Protein AF-A0A523ESU7-F1 (afdb_monomer_lite)

pLDDT: mean 83.19, std 9.28, range [44.91, 95.38]

Sequence (151 aa):
MSKSRFRVPHTLVLIFGMILAAQVLTYVLPQGEFEHVAIDEHRYKIVPGTYETLDEAQKLAPWATLTAIPKGFEGAQGIIFFVFIIGGAFGVFRATGAADALIGSLLRRFGNRPSLLIVGGLLVFSFGSSTIGMAEEYLPFVPMLLALCVA

Structure (mmCIF, N/CA/C/O backbone):
data_AF-A0A523ESU7-F1
#
_entry.id   AF-A0A523ESU7-F1
#
loop_
_atom_site.group_PDB
_atom_site.id
_atom_site.type_symbol
_atom_site.label_atom_id
_atom_site.label_alt_id
_atom_site.label_comp_id
_atom_site.label_asym_id
_atom_site.label_entity_id
_atom_site.label_seq_id
_atom_site.pdbx_PDB_ins_code
_atom_site.Cartn_x
_atom_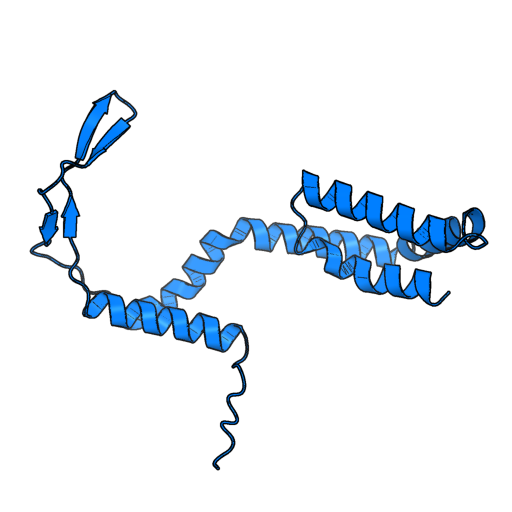site.Cartn_y
_atom_site.Cartn_z
_atom_site.occupancy
_atom_site.B_iso_or_equiv
_atom_site.auth_seq_id
_atom_site.auth_comp_id
_atom_site.auth_asym_id
_atom_site.auth_atom_id
_atom_site.pdbx_PDB_model_num
ATOM 1 N N . MET A 1 1 ? -26.457 15.412 -31.034 1.00 46.19 1 MET A N 1
ATOM 2 C CA . MET A 1 1 ? -25.305 15.501 -30.107 1.00 46.19 1 MET A CA 1
ATOM 3 C C . MET A 1 1 ? -25.177 14.166 -29.388 1.00 46.19 1 MET A C 1
ATOM 5 O O . MET A 1 1 ? -26.010 13.851 -28.548 1.00 46.19 1 MET A O 1
ATOM 9 N N . SER A 1 2 ? -24.236 13.324 -29.820 1.00 44.91 2 SER A N 1
ATOM 10 C CA . SER A 1 2 ? -24.065 11.968 -29.285 1.00 44.91 2 SER A CA 1
ATOM 11 C C . SER A 1 2 ? -23.468 12.036 -27.877 1.00 44.91 2 SER A C 1
ATOM 13 O O . SER A 1 2 ? -22.412 12.634 -27.679 1.00 44.91 2 SER A O 1
ATOM 15 N N . LYS A 1 3 ? -24.170 11.467 -26.890 1.00 54.03 3 LYS A N 1
ATOM 16 C CA . LYS A 1 3 ? -23.692 11.341 -25.509 1.00 54.03 3 LYS A CA 1
ATOM 17 C C . LYS A 1 3 ? -22.488 10.403 -25.502 1.00 54.03 3 LYS A C 1
ATOM 19 O O . LYS A 1 3 ? -22.659 9.192 -25.622 1.00 54.03 3 LYS A O 1
ATOM 24 N N . SER A 1 4 ? -21.287 10.941 -25.303 1.00 57.81 4 SER A N 1
ATOM 25 C CA . SER A 1 4 ? -20.151 10.123 -24.883 1.00 57.81 4 SER A CA 1
ATOM 26 C C . SER A 1 4 ? -20.486 9.513 -23.520 1.00 57.81 4 SER A C 1
ATOM 28 O O . SER A 1 4 ? -20.475 10.183 -22.490 1.00 57.81 4 SER A O 1
ATOM 30 N N . ARG A 1 5 ? -20.865 8.233 -23.524 1.00 62.41 5 ARG A N 1
ATOM 31 C CA . ARG A 1 5 ? -21.074 7.415 -22.327 1.00 62.41 5 ARG A CA 1
ATOM 32 C C . ARG A 1 5 ? -19.731 6.811 -21.921 1.00 62.41 5 ARG A C 1
ATOM 34 O O . ARG A 1 5 ? -19.592 5.592 -21.892 1.00 62.41 5 ARG A O 1
ATOM 41 N N . PHE A 1 6 ? -18.726 7.647 -21.672 1.00 68.62 6 PHE A N 1
ATOM 42 C CA . PHE A 1 6 ? -17.430 7.161 -21.211 1.00 68.62 6 PHE A CA 1
ATOM 43 C C . PHE A 1 6 ? -17.572 6.707 -19.756 1.00 68.62 6 PHE A C 1
ATOM 45 O O . PHE A 1 6 ? -17.608 7.512 -18.828 1.00 68.62 6 PHE A O 1
ATOM 52 N N . ARG A 1 7 ? -17.769 5.401 -19.564 1.00 76.94 7 ARG A N 1
ATOM 53 C CA . ARG A 1 7 ? -17.827 4.777 -18.244 1.00 76.94 7 ARG A CA 1
ATOM 54 C C . ARG A 1 7 ? -16.409 4.352 -17.897 1.00 76.94 7 ARG A C 1
ATOM 56 O O . ARG A 1 7 ? -15.845 3.517 -18.598 1.00 76.94 7 ARG A O 1
ATOM 63 N N . VAL A 1 8 ? -15.846 4.950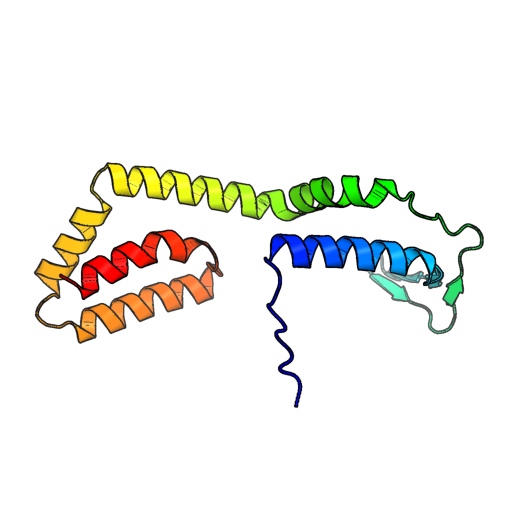 -16.849 1.00 80.19 8 VAL A N 1
ATOM 64 C CA . VAL A 1 8 ? -14.505 4.599 -16.376 1.00 80.19 8 VAL A CA 1
ATOM 65 C C . VAL A 1 8 ? -14.488 3.095 -16.063 1.00 80.19 8 VAL A C 1
ATOM 67 O O . VAL A 1 8 ? -15.368 2.630 -15.329 1.00 80.19 8 VAL A O 1
ATOM 70 N N . PRO A 1 9 ? -13.563 2.318 -16.658 1.00 86.31 9 PRO A N 1
ATOM 71 C CA . PRO A 1 9 ? -13.441 0.896 -16.371 1.00 86.31 9 PRO A CA 1
ATOM 72 C C . PRO A 1 9 ? -13.098 0.656 -14.901 1.00 86.31 9 PRO A C 1
ATOM 74 O O . PRO A 1 9 ? -12.555 1.526 -14.223 1.00 86.31 9 PRO A O 1
ATOM 77 N N . HIS A 1 10 ? -13.374 -0.552 -14.414 1.00 92.50 10 HIS A N 1
ATOM 78 C CA . HIS A 1 10 ? -12.952 -0.970 -13.080 1.00 92.50 10 HIS A CA 1
ATOM 79 C C . HIS A 1 10 ? -11.432 -0.799 -12.905 1.00 92.50 10 HIS A C 1
ATOM 81 O O . HIS A 1 10 ? -10.677 -1.029 -13.852 1.00 92.50 10 HIS A O 1
ATOM 87 N N . THR A 1 11 ? -10.970 -0.467 -11.697 1.00 91.38 11 THR A N 1
ATOM 88 C CA . THR A 1 11 ? -9.554 -0.177 -11.402 1.00 91.38 11 THR A CA 1
ATOM 89 C C . THR A 1 11 ? -8.616 -1.284 -11.887 1.00 91.38 11 THR A C 1
ATOM 91 O O . THR A 1 11 ? -7.602 -1.002 -12.512 1.00 91.38 11 THR A O 1
ATOM 94 N N . LEU A 1 12 ? -8.996 -2.554 -11.698 1.00 91.00 12 LEU A N 1
ATOM 95 C CA . LEU A 1 12 ? -8.235 -3.705 -12.212 1.00 91.00 12 LEU A CA 1
ATOM 96 C C . LEU A 1 12 ? -8.097 -3.705 -13.742 1.00 91.00 12 LEU A C 1
ATOM 98 O O . LEU A 1 12 ? -7.027 -4.010 -14.257 1.00 91.00 12 LEU A O 1
ATOM 102 N N . VAL A 1 13 ? -9.159 -3.345 -14.469 1.00 92.75 13 VAL A N 1
ATOM 103 C CA . VAL A 1 13 ? -9.135 -3.260 -15.939 1.00 92.75 13 VAL A CA 1
ATOM 104 C C . VAL A 1 13 ? -8.226 -2.118 -16.382 1.00 92.75 13 VAL A C 1
ATOM 106 O O . VAL A 1 13 ? -7.474 -2.270 -17.340 1.00 92.75 13 VAL A O 1
ATOM 109 N N . LEU A 1 14 ? -8.262 -0.994 -15.665 1.00 92.62 14 LEU A N 1
ATOM 110 C CA . LEU A 1 14 ? -7.408 0.156 -15.937 1.00 92.62 14 LEU A CA 1
ATOM 111 C C . LEU A 1 14 ? -5.926 -0.172 -15.708 1.00 92.62 14 LEU A C 1
ATOM 113 O O . LEU A 1 14 ? -5.108 0.092 -16.586 1.00 92.62 14 LEU A O 1
ATOM 117 N N . ILE A 1 15 ? -5.586 -0.803 -14.579 1.00 92.00 15 ILE A N 1
ATOM 118 C CA . ILE A 1 15 ? -4.210 -1.222 -14.273 1.00 92.00 15 ILE A CA 1
ATOM 119 C C . ILE A 1 15 ? -3.726 -2.243 -15.304 1.00 92.00 15 ILE A C 1
ATOM 121 O O . ILE A 1 15 ? -2.644 -2.084 -15.859 1.00 92.00 15 ILE A O 1
ATOM 125 N N . PHE A 1 16 ? -4.533 -3.258 -15.623 1.00 91.81 16 PHE A N 1
ATOM 126 C CA . PHE A 1 16 ? -4.173 -4.245 -16.641 1.00 91.81 16 PHE A CA 1
ATOM 127 C C . PHE A 1 16 ? -3.956 -3.605 -18.021 1.00 91.81 16 PHE A C 1
ATOM 129 O O . PHE A 1 16 ? -2.969 -3.897 -18.694 1.00 91.81 16 PHE A O 1
ATOM 136 N N . GLY A 1 17 ? -4.829 -2.672 -18.414 1.00 92.88 17 GLY A N 1
ATOM 137 C CA . GLY A 1 17 ? -4.669 -1.891 -19.639 1.00 92.88 17 GLY A CA 1
ATOM 138 C C . GLY A 1 17 ? -3.379 -1.067 -19.651 1.00 92.88 17 GLY A C 1
ATOM 139 O O . GLY A 1 17 ? -2.707 -1.009 -20.677 1.00 92.88 17 GLY A O 1
ATOM 140 N N . MET A 1 18 ? -2.988 -0.494 -18.511 1.00 92.69 18 MET A N 1
ATOM 141 C CA . MET A 1 18 ? -1.724 0.232 -18.366 1.00 92.69 18 MET A CA 1
ATOM 142 C C . MET A 1 18 ? -0.505 -0.688 -18.523 1.00 92.69 18 MET A C 1
ATOM 144 O O . MET A 1 18 ? 0.455 -0.299 -19.182 1.00 92.69 18 MET A O 1
ATOM 148 N N . ILE A 1 19 ? -0.551 -1.918 -17.998 1.00 93.00 19 ILE A N 1
ATOM 149 C CA . ILE A 1 19 ? 0.526 -2.906 -18.188 1.00 93.00 19 ILE A CA 1
ATOM 150 C C . ILE A 1 19 ? 0.664 -3.268 -19.676 1.00 93.00 19 ILE A C 1
ATOM 152 O O . ILE A 1 19 ? 1.775 -3.295 -20.204 1.00 93.00 19 ILE A O 1
ATOM 156 N N . LEU A 1 20 ? -0.452 -3.506 -20.376 1.00 92.88 20 LEU A N 1
ATOM 157 C CA . LEU A 1 20 ? -0.430 -3.784 -21.817 1.00 92.88 20 LEU A CA 1
ATOM 158 C C . LEU A 1 20 ? 0.100 -2.594 -22.624 1.00 92.88 20 LEU A C 1
ATOM 160 O O . LEU A 1 20 ? 0.909 -2.777 -23.533 1.00 92.88 20 LEU A O 1
ATOM 164 N N . ALA A 1 21 ? -0.324 -1.377 -22.281 1.00 93.00 21 ALA A N 1
ATOM 165 C CA . ALA A 1 21 ? 0.168 -0.164 -22.922 1.00 93.00 21 ALA A CA 1
ATOM 166 C C . ALA A 1 21 ? 1.682 0.003 -22.720 1.00 93.00 21 ALA A C 1
ATOM 168 O O . ALA A 1 21 ? 2.391 0.294 -23.682 1.00 93.00 21 ALA A O 1
ATOM 169 N N . ALA A 1 22 ? 2.186 -0.247 -21.507 1.00 91.06 22 ALA A N 1
ATOM 170 C CA . ALA A 1 22 ? 3.615 -0.215 -21.211 1.00 91.06 22 ALA A CA 1
ATOM 171 C C . ALA A 1 22 ? 4.395 -1.250 -22.041 1.00 91.06 22 ALA A C 1
ATOM 173 O O . ALA A 1 22 ? 5.407 -0.897 -22.638 1.00 91.06 22 ALA A O 1
ATOM 174 N N . GLN A 1 23 ? 3.890 -2.485 -22.161 1.00 90.25 23 GLN A N 1
ATOM 175 C CA . GLN A 1 23 ? 4.503 -3.534 -22.988 1.00 90.25 23 GLN A CA 1
ATOM 176 C C . GLN A 1 23 ? 4.619 -3.114 -24.460 1.00 90.25 23 GLN A C 1
ATOM 178 O O . GLN A 1 23 ? 5.672 -3.283 -25.073 1.00 90.25 23 GLN A O 1
ATOM 183 N N . VAL A 1 24 ? 3.542 -2.569 -25.037 1.00 90.94 24 VAL A N 1
ATOM 184 C CA . VAL A 1 24 ? 3.550 -2.086 -26.427 1.00 90.94 24 VAL A CA 1
ATOM 185 C C . VAL A 1 24 ? 4.550 -0.946 -26.586 1.00 90.94 24 VAL A C 1
ATOM 187 O O . VAL A 1 24 ? 5.303 -0.916 -27.559 1.00 90.94 24 VAL A O 1
ATOM 190 N N . LEU A 1 25 ? 4.600 -0.036 -25.614 1.00 89.75 25 LEU A N 1
ATOM 191 C CA . LEU A 1 25 ? 5.522 1.090 -25.631 1.00 89.75 25 LEU A CA 1
ATOM 192 C C . LEU A 1 25 ? 6.990 0.634 -25.585 1.00 89.75 25 LEU A C 1
ATOM 194 O O . LEU A 1 25 ? 7.819 1.230 -26.267 1.00 89.75 25 LEU A O 1
ATOM 198 N N . THR A 1 26 ? 7.304 -0.464 -24.888 1.00 87.62 26 THR A N 1
ATOM 199 C CA . THR A 1 26 ? 8.649 -1.072 -24.882 1.00 87.62 26 THR A CA 1
ATOM 200 C C . THR A 1 26 ? 9.090 -1.600 -26.253 1.00 87.62 26 THR A C 1
ATOM 202 O O . THR A 1 26 ? 10.285 -1.757 -26.486 1.00 87.62 26 THR A O 1
ATOM 205 N N . TYR A 1 27 ? 8.166 -1.860 -27.183 1.00 85.69 27 TYR A N 1
ATOM 206 C CA . TYR A 1 27 ? 8.518 -2.227 -28.561 1.00 85.69 27 TYR A CA 1
ATOM 207 C C . TYR A 1 27 ? 8.752 -1.028 -29.477 1.00 85.69 27 TYR A C 1
ATOM 209 O O . TYR A 1 27 ? 9.421 -1.172 -30.499 1.00 85.69 27 TYR A O 1
ATOM 217 N N . VAL A 1 28 ? 8.172 0.124 -29.141 1.00 86.12 28 VAL A N 1
ATOM 218 C CA . VAL A 1 28 ? 8.258 1.349 -29.947 1.00 86.12 28 VAL A CA 1
ATOM 219 C C . VAL A 1 28 ? 9.432 2.219 -29.501 1.00 86.12 28 VAL A C 1
ATOM 221 O O . VAL A 1 28 ? 10.069 2.855 -30.338 1.00 86.12 28 VAL A O 1
ATOM 224 N N . LEU A 1 29 ? 9.729 2.252 -28.199 1.00 84.50 29 LEU A N 1
ATOM 225 C CA . LEU A 1 29 ? 10.818 3.050 -27.644 1.00 84.50 29 LEU A CA 1
ATOM 226 C C . LEU A 1 29 ? 12.153 2.286 -27.688 1.00 84.50 29 LEU A C 1
ATOM 228 O O . LEU A 1 29 ? 12.233 1.187 -27.135 1.00 84.50 29 LEU A O 1
ATOM 232 N N . PRO A 1 30 ? 13.209 2.857 -28.301 1.00 79.56 30 PRO A N 1
ATOM 233 C CA . PRO A 1 30 ? 14.536 2.257 -28.293 1.00 79.56 30 PRO A CA 1
ATOM 234 C C . PRO A 1 30 ? 15.131 2.281 -26.882 1.00 79.56 30 PRO A C 1
ATOM 236 O O . PRO A 1 30 ? 15.000 3.259 -26.143 1.00 79.56 30 PRO A O 1
ATOM 239 N N . GLN A 1 31 ? 15.798 1.189 -26.514 1.00 78.00 31 GLN A N 1
ATOM 240 C CA . GLN A 1 31 ? 16.575 1.112 -25.281 1.00 78.00 31 GLN A CA 1
ATOM 241 C C . GLN A 1 31 ? 17.892 1.859 -25.496 1.00 78.00 31 GLN A C 1
ATOM 243 O O . GLN A 1 31 ? 18.559 1.665 -26.512 1.00 78.00 31 GLN A O 1
ATOM 248 N N . GLY A 1 32 ? 18.267 2.709 -24.549 1.00 81.25 32 GLY A N 1
ATOM 249 C CA . GLY A 1 32 ? 19.552 3.390 -24.582 1.00 81.25 32 GLY A CA 1
ATOM 250 C C . GLY A 1 32 ? 20.066 3.647 -23.181 1.00 81.25 32 GLY A C 1
ATOM 251 O O . GLY A 1 32 ? 19.295 3.656 -22.217 1.00 81.25 32 GLY A O 1
ATOM 252 N N . GLU A 1 33 ? 21.370 3.835 -23.094 1.00 82.12 33 GLU A N 1
ATOM 253 C CA . GLU A 1 33 ? 22.096 4.059 -21.855 1.00 82.12 33 GLU A CA 1
ATOM 254 C C . GLU A 1 33 ? 22.895 5.360 -21.966 1.00 82.12 33 GLU A C 1
ATOM 256 O O . GLU A 1 33 ? 23.241 5.812 -23.058 1.00 82.12 33 GLU A O 1
ATOM 261 N N . PHE A 1 34 ? 23.135 5.995 -20.822 1.00 83.75 34 PHE A N 1
ATOM 262 C CA . PHE A 1 34 ? 24.077 7.100 -20.727 1.00 83.75 34 PHE A CA 1
ATOM 263 C C . PHE A 1 34 ? 25.348 6.616 -20.047 1.00 83.75 34 PHE A C 1
ATOM 265 O O . PHE A 1 34 ? 25.291 5.834 -19.097 1.00 83.75 34 PHE A O 1
ATOM 272 N N . GLU A 1 35 ? 26.487 7.152 -20.463 1.00 82.94 35 GLU A N 1
ATOM 273 C CA . GLU A 1 35 ? 27.740 6.894 -19.767 1.00 82.94 35 GLU A CA 1
ATOM 274 C C . GLU A 1 35 ? 27.718 7.502 -18.352 1.00 82.94 35 GLU A C 1
ATOM 276 O O . GLU A 1 35 ? 27.373 8.676 -18.150 1.00 82.94 35 GLU A O 1
ATOM 281 N N . HIS A 1 36 ? 28.106 6.692 -17.366 1.00 84.50 36 HIS A N 1
ATOM 282 C CA . HIS A 1 36 ? 28.192 7.081 -15.963 1.00 84.50 36 HIS A CA 1
ATOM 283 C C . HIS A 1 36 ? 29.656 7.170 -15.536 1.00 84.50 36 HIS A C 1
ATOM 285 O O . HIS A 1 36 ? 30.387 6.184 -15.582 1.00 84.50 36 HIS A O 1
ATOM 291 N N . VAL A 1 37 ? 30.070 8.335 -15.041 1.00 83.69 37 VAL A N 1
ATOM 292 C CA . VAL A 1 37 ? 31.411 8.534 -14.476 1.00 83.69 37 VAL A CA 1
ATOM 293 C C . VAL A 1 37 ? 31.297 8.648 -12.961 1.00 83.69 37 VAL A C 1
ATOM 295 O O . VAL A 1 37 ? 30.493 9.432 -12.450 1.00 83.69 37 VAL A O 1
ATOM 298 N N . ALA A 1 38 ? 32.088 7.866 -12.229 1.00 83.00 38 ALA A N 1
ATOM 299 C CA . ALA A 1 38 ? 32.157 7.968 -10.776 1.00 83.00 38 ALA A CA 1
ATOM 300 C C . ALA A 1 38 ? 32.717 9.343 -10.375 1.00 83.00 38 ALA A C 1
ATOM 302 O O . ALA A 1 38 ? 33.799 9.732 -10.812 1.00 83.00 38 ALA A O 1
ATOM 303 N N . ILE A 1 39 ? 31.970 10.084 -9.554 1.00 79.69 39 ILE A N 1
ATOM 304 C CA . ILE A 1 39 ? 32.469 11.296 -8.891 1.00 79.69 39 ILE A CA 1
ATOM 305 C C . ILE A 1 39 ? 33.245 10.893 -7.631 1.00 79.69 39 ILE A C 1
ATOM 307 O O . ILE A 1 39 ? 34.309 11.443 -7.389 1.00 79.69 39 ILE A O 1
ATOM 311 N N . ASP A 1 40 ? 32.719 9.925 -6.865 1.00 84.94 40 ASP A N 1
ATOM 312 C CA . ASP A 1 40 ? 33.291 9.355 -5.632 1.00 84.94 40 ASP A CA 1
ATOM 313 C C . ASP A 1 40 ? 32.784 7.901 -5.447 1.00 84.94 40 ASP A C 1
ATOM 315 O O . ASP A 1 40 ? 31.908 7.466 -6.197 1.00 84.94 40 ASP A O 1
ATOM 319 N N . GLU A 1 41 ? 33.225 7.176 -4.403 1.00 80.38 41 GLU A N 1
ATOM 320 C CA . GLU A 1 41 ? 32.831 5.772 -4.104 1.00 80.38 41 GLU A CA 1
ATOM 321 C C . GLU A 1 41 ? 31.308 5.506 -4.046 1.00 80.38 41 GLU A C 1
ATOM 323 O O . GLU A 1 41 ? 30.872 4.359 -4.147 1.00 80.38 41 GLU A O 1
ATOM 328 N N . HIS A 1 42 ? 30.476 6.540 -3.887 1.00 75.44 42 HIS A N 1
ATOM 329 C CA . HIS A 1 42 ? 29.020 6.404 -3.728 1.00 75.44 42 HIS A CA 1
ATOM 330 C C . HIS A 1 42 ? 28.191 7.239 -4.709 1.00 75.44 42 HIS A C 1
ATOM 332 O O . HIS A 1 42 ? 26.964 7.280 -4.586 1.00 75.44 42 HIS A O 1
ATOM 338 N N . ARG A 1 43 ? 28.817 7.952 -5.654 1.00 76.44 43 ARG A N 1
ATOM 339 C CA . ARG A 1 43 ? 28.098 8.883 -6.538 1.00 76.44 43 ARG A CA 1
ATOM 340 C C . ARG A 1 43 ? 28.583 8.775 -7.971 1.00 76.44 43 ARG A C 1
ATOM 342 O O . ARG A 1 43 ? 29.769 8.927 -8.240 1.00 76.44 43 ARG A O 1
ATOM 349 N N . TYR A 1 44 ? 27.636 8.619 -8.886 1.00 83.25 44 TYR A N 1
ATOM 350 C CA . TYR A 1 44 ? 27.872 8.603 -10.325 1.00 83.25 44 TYR A CA 1
ATOM 351 C C . TYR A 1 44 ? 27.236 9.835 -10.970 1.00 83.25 44 TYR A C 1
ATOM 353 O O . TYR A 1 44 ? 26.143 10.256 -10.584 1.00 83.25 44 TYR A O 1
ATOM 361 N N . LYS A 1 45 ? 27.927 10.424 -11.947 1.00 83.81 45 LYS A N 1
ATOM 362 C CA . LYS A 1 45 ? 27.431 11.519 -12.784 1.00 83.81 45 LYS A CA 1
ATOM 363 C C . LYS A 1 45 ? 27.141 11.000 -14.180 1.00 83.81 45 LYS A C 1
ATOM 365 O O . LYS A 1 45 ? 28.002 10.381 -14.795 1.00 83.81 45 LYS A O 1
ATOM 370 N N . ILE A 1 46 ? 25.959 11.330 -14.684 1.00 85.06 46 ILE A N 1
ATOM 371 C CA . ILE A 1 46 ? 25.590 11.113 -16.082 1.00 85.06 46 ILE A CA 1
ATOM 372 C C . ILE A 1 46 ? 26.355 12.122 -16.944 1.00 85.06 46 ILE A C 1
ATOM 374 O O . ILE A 1 46 ? 26.291 13.331 -16.679 1.00 85.06 46 ILE A O 1
ATOM 378 N N . VAL A 1 47 ? 27.078 11.641 -17.956 1.00 83.75 47 VAL A N 1
ATOM 379 C CA . VAL A 1 47 ? 27.748 12.504 -18.936 1.00 83.75 47 VAL A CA 1
ATOM 380 C C . VAL A 1 47 ? 26.706 13.010 -19.945 1.00 83.75 47 VAL A C 1
ATOM 382 O O . VAL A 1 47 ? 26.041 12.214 -20.603 1.00 83.75 47 VAL A O 1
ATOM 385 N N . PRO A 1 48 ? 26.492 14.332 -20.077 1.00 81.69 48 PRO A N 1
ATOM 386 C CA . PRO A 1 48 ? 25.538 14.850 -21.052 1.00 81.69 48 PRO A CA 1
ATOM 387 C C . PRO A 1 48 ? 26.008 14.584 -22.488 1.00 81.69 48 PRO A C 1
ATOM 389 O O . PRO A 1 48 ? 27.157 14.857 -22.820 1.00 81.69 48 PRO A O 1
ATOM 392 N N . GLY A 1 49 ? 25.103 14.118 -23.352 1.00 82.12 49 GLY A N 1
ATOM 393 C CA . GLY A 1 49 ? 25.372 13.916 -24.782 1.00 82.12 49 GLY A CA 1
ATOM 394 C C . GLY A 1 49 ? 25.926 12.541 -25.168 1.00 82.12 49 GLY A C 1
ATOM 395 O O . GLY A 1 49 ? 26.064 12.290 -26.359 1.00 82.12 49 GLY A O 1
ATOM 396 N N . THR A 1 50 ? 26.175 11.643 -24.210 1.00 83.88 50 THR A N 1
ATOM 397 C CA . THR A 1 50 ? 26.648 10.262 -24.448 1.00 83.88 50 THR A CA 1
ATOM 398 C C . THR A 1 50 ? 25.505 9.246 -24.498 1.00 83.88 50 THR A C 1
ATOM 400 O O . THR A 1 50 ? 25.666 8.099 -24.095 1.00 83.88 50 THR A O 1
ATOM 403 N N . TYR A 1 51 ? 24.315 9.671 -24.935 1.00 82.50 51 TYR A N 1
ATOM 404 C CA . TYR A 1 51 ? 23.213 8.733 -25.132 1.00 82.50 51 TYR A CA 1
ATOM 405 C C . TYR A 1 51 ? 23.542 7.820 -26.308 1.00 82.50 51 TYR A C 1
ATOM 407 O O . TYR A 1 51 ? 23.595 8.285 -27.449 1.00 82.50 51 TYR A O 1
ATOM 415 N N . GLU A 1 52 ? 23.707 6.534 -26.031 1.00 79.12 52 GLU A N 1
ATOM 416 C CA . GLU A 1 52 ? 23.873 5.512 -27.055 1.00 79.12 52 GLU A CA 1
ATOM 417 C C . GLU A 1 52 ? 22.733 4.501 -26.962 1.00 79.12 52 GLU A C 1
ATOM 419 O O . GLU A 1 52 ? 22.335 4.048 -25.885 1.00 79.12 52 GLU A O 1
ATOM 424 N N . THR A 1 53 ? 22.153 4.178 -28.117 1.00 77.06 53 THR A N 1
ATOM 425 C CA . THR A 1 53 ? 21.164 3.108 -28.216 1.00 77.06 53 THR A CA 1
ATOM 426 C C . THR A 1 53 ? 21.884 1.776 -28.162 1.00 77.06 53 THR A C 1
ATOM 428 O O . THR A 1 53 ? 22.859 1.579 -28.883 1.00 77.06 53 THR A O 1
ATOM 431 N N . LEU A 1 54 ? 21.386 0.852 -27.349 1.00 76.44 54 LEU A N 1
ATOM 432 C CA . LEU A 1 54 ? 21.974 -0.478 -27.251 1.00 76.44 54 LEU A CA 1
ATOM 433 C C . LEU A 1 54 ? 21.731 -1.244 -28.561 1.00 76.44 54 LEU A C 1
ATOM 435 O O . LEU A 1 54 ? 20.581 -1.398 -28.980 1.00 76.44 54 LEU A O 1
ATOM 439 N N . ASP A 1 55 ? 22.804 -1.749 -29.179 1.00 64.88 55 ASP A N 1
ATOM 440 C CA . ASP A 1 55 ? 22.740 -2.546 -30.417 1.00 64.88 55 ASP A CA 1
ATOM 441 C C . ASP A 1 55 ? 21.917 -3.834 -30.234 1.00 64.88 55 ASP A C 1
ATOM 443 O O . ASP A 1 55 ? 21.271 -4.320 -31.165 1.00 64.88 55 ASP A O 1
ATOM 447 N N . GLU A 1 56 ? 21.877 -4.359 -29.007 1.00 65.31 56 GLU A N 1
ATOM 448 C CA . GLU A 1 56 ? 21.148 -5.570 -28.641 1.00 65.31 56 GLU A CA 1
ATOM 449 C C . GLU A 1 56 ? 19.963 -5.244 -27.717 1.00 65.31 56 GLU A C 1
ATOM 451 O O . GLU A 1 56 ? 19.912 -5.611 -26.544 1.00 65.31 56 GLU A O 1
ATOM 456 N N . ALA A 1 57 ? 18.978 -4.517 -28.249 1.00 64.75 57 ALA A N 1
ATOM 457 C CA . ALA A 1 57 ? 17.748 -4.224 -27.518 1.00 64.75 57 ALA A CA 1
ATOM 458 C C . ALA A 1 57 ? 16.974 -5.522 -27.219 1.00 64.75 57 ALA A C 1
ATOM 460 O O . ALA A 1 57 ? 16.369 -6.139 -28.108 1.00 64.75 57 ALA A O 1
ATOM 461 N N . GLN A 1 58 ? 16.951 -5.930 -25.949 1.00 68.88 58 GLN A N 1
ATOM 462 C CA . GLN A 1 58 ? 16.254 -7.138 -25.525 1.00 68.88 58 GLN A CA 1
ATOM 463 C C . GLN A 1 58 ? 14.740 -6.886 -25.576 1.00 68.88 58 GLN A C 1
ATOM 465 O O . GLN A 1 58 ? 14.159 -6.225 -24.711 1.00 68.88 58 GLN A O 1
ATOM 470 N N . LYS A 1 59 ? 14.077 -7.384 -26.625 1.00 73.56 59 LYS A N 1
ATOM 471 C CA . LYS A 1 59 ? 12.619 -7.268 -26.761 1.00 73.56 59 LYS A CA 1
ATOM 472 C C . LYS A 1 59 ? 11.949 -8.192 -25.753 1.00 73.56 59 LYS A C 1
ATOM 474 O O . LYS A 1 59 ? 12.167 -9.402 -25.771 1.00 73.56 59 LYS A O 1
ATOM 479 N N . LEU A 1 60 ? 11.097 -7.633 -24.896 1.00 81.81 60 LEU A N 1
ATOM 480 C CA . LEU A 1 60 ? 10.322 -8.442 -23.961 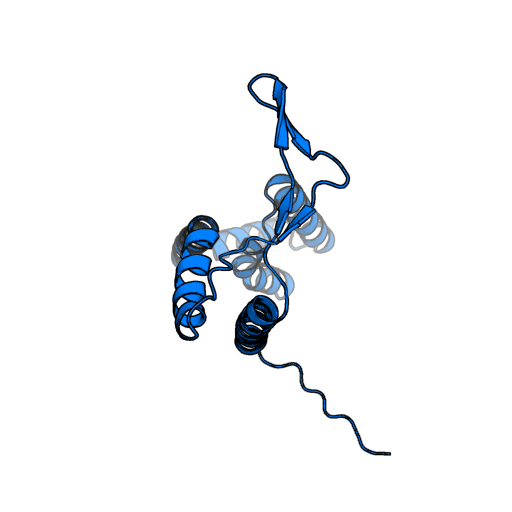1.00 81.81 60 LEU A CA 1
ATOM 481 C C . LEU A 1 60 ? 9.399 -9.377 -24.740 1.00 81.81 60 LEU A C 1
ATOM 483 O O . LEU A 1 60 ? 8.729 -8.969 -25.685 1.00 81.81 60 LEU A O 1
ATOM 487 N N . ALA A 1 61 ? 9.312 -10.633 -24.328 1.00 86.88 61 ALA A N 1
ATOM 488 C CA . ALA A 1 61 ? 8.350 -11.538 -24.930 1.00 86.88 61 ALA A CA 1
ATOM 489 C C . ALA A 1 61 ? 6.903 -11.115 -24.593 1.00 86.88 61 ALA A C 1
ATOM 491 O O . ALA A 1 61 ? 6.675 -10.562 -23.516 1.00 86.88 61 ALA A O 1
ATOM 492 N N . PRO A 1 62 ? 5.900 -11.407 -25.442 1.00 83.62 62 PRO A N 1
ATOM 493 C CA . PRO A 1 62 ? 4.504 -11.037 -25.177 1.00 83.62 62 PRO A CA 1
ATOM 494 C C . PRO A 1 62 ? 3.938 -11.623 -23.873 1.00 83.62 62 PRO A C 1
ATOM 496 O O . PRO A 1 62 ? 3.067 -11.031 -23.244 1.00 83.62 62 PRO A O 1
ATOM 499 N N . TRP A 1 63 ? 4.453 -12.773 -23.427 1.00 86.31 63 TRP A N 1
ATOM 500 C CA . TRP A 1 63 ? 4.078 -13.383 -22.147 1.00 86.31 63 TRP A CA 1
ATOM 501 C C . TRP A 1 63 ? 4.723 -12.707 -20.929 1.00 86.31 63 TRP A C 1
ATOM 503 O O . TRP A 1 63 ? 4.326 -12.993 -19.800 1.00 86.31 63 TRP A O 1
ATOM 513 N N . ALA A 1 64 ? 5.680 -11.790 -21.112 1.00 86.25 64 ALA A N 1
ATOM 514 C CA . ALA A 1 64 ? 6.301 -11.055 -20.009 1.00 86.25 64 ALA A CA 1
ATOM 515 C C . ALA A 1 64 ? 5.266 -10.244 -19.211 1.00 86.25 64 ALA A C 1
ATOM 517 O O . ALA A 1 64 ? 5.378 -10.141 -17.990 1.00 86.25 64 ALA A O 1
ATOM 518 N N . THR A 1 65 ? 4.201 -9.770 -19.863 1.00 87.50 65 THR A N 1
ATOM 519 C CA . THR A 1 65 ? 3.055 -9.118 -19.212 1.00 87.50 65 THR A CA 1
ATOM 520 C C . THR A 1 65 ? 2.407 -10.009 -18.143 1.00 87.50 65 THR A C 1
ATOM 522 O O . THR A 1 65 ? 1.991 -9.508 -17.101 1.00 87.50 65 THR A O 1
ATOM 525 N N . LEU A 1 66 ? 2.383 -11.335 -18.332 1.00 89.00 66 LEU A N 1
ATOM 526 C CA . LEU A 1 66 ? 1.860 -12.266 -17.324 1.00 89.00 66 LEU A CA 1
ATOM 527 C C . LEU A 1 66 ? 2.755 -12.311 -16.081 1.00 89.00 66 LEU A C 1
ATOM 529 O O . LEU A 1 66 ? 2.252 -12.424 -14.968 1.00 89.00 66 LEU A O 1
ATOM 533 N N . THR A 1 67 ? 4.072 -12.168 -16.258 1.00 89.69 67 THR A N 1
ATOM 534 C CA . THR A 1 67 ? 5.037 -12.109 -15.145 1.00 89.69 67 THR A CA 1
ATOM 535 C C . T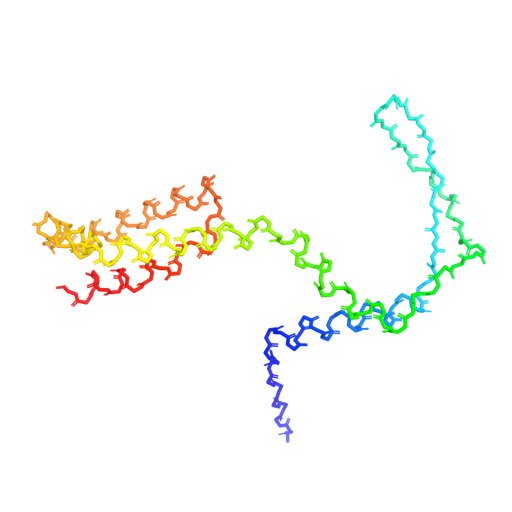HR A 1 67 ? 5.067 -10.749 -14.444 1.00 89.69 67 THR A C 1
ATOM 537 O O . THR A 1 67 ? 5.487 -10.669 -13.291 1.00 89.69 67 THR A O 1
ATOM 540 N N . ALA A 1 68 ? 4.585 -9.685 -15.097 1.00 90.56 68 ALA A N 1
ATOM 541 C CA . ALA A 1 68 ? 4.512 -8.349 -14.508 1.00 90.56 68 ALA A CA 1
ATOM 542 C C . ALA A 1 68 ? 3.564 -8.306 -13.300 1.00 90.56 68 ALA A C 1
ATOM 544 O O . ALA A 1 68 ? 3.827 -7.585 -12.341 1.00 90.56 68 ALA A O 1
ATOM 545 N N . ILE A 1 69 ? 2.499 -9.116 -13.318 1.00 90.88 69 ILE A N 1
ATOM 546 C CA . ILE A 1 69 ? 1.532 -9.188 -12.219 1.00 90.88 69 ILE A CA 1
ATOM 547 C C . ILE A 1 69 ? 2.202 -9.751 -10.946 1.00 90.88 69 ILE A C 1
ATOM 549 O O . ILE A 1 69 ? 2.258 -9.013 -9.963 1.00 90.88 69 ILE A O 1
ATOM 553 N N . PRO A 1 70 ? 2.781 -10.974 -10.928 1.00 92.12 70 PRO A N 1
ATOM 554 C CA . PRO A 1 70 ? 3.528 -11.486 -9.775 1.00 92.12 70 PRO A CA 1
ATOM 555 C C . PRO A 1 70 ? 4.657 -10.570 -9.292 1.00 92.12 70 PRO A C 1
ATOM 557 O O . PRO A 1 70 ? 4.807 -10.387 -8.089 1.00 92.12 70 PRO A O 1
ATOM 560 N N . LYS A 1 71 ? 5.417 -9.945 -10.203 1.00 91.31 71 LYS A N 1
ATOM 561 C CA . LYS A 1 71 ? 6.466 -8.977 -9.828 1.00 91.31 71 LYS A CA 1
ATOM 562 C C . LYS A 1 71 ? 5.897 -7.735 -9.139 1.00 91.31 71 LYS A C 1
ATOM 564 O O . LYS A 1 71 ? 6.497 -7.211 -8.207 1.00 91.31 71 LYS A O 1
ATOM 569 N N . GLY A 1 72 ? 4.721 -7.277 -9.564 1.00 91.62 72 GLY A N 1
ATOM 570 C CA . GLY A 1 72 ? 3.989 -6.221 -8.868 1.00 91.62 72 GLY A CA 1
ATOM 571 C C . GLY A 1 72 ? 3.601 -6.632 -7.445 1.00 91.62 72 GLY A C 1
ATOM 572 O O . GLY A 1 72 ? 3.784 -5.848 -6.518 1.00 91.62 72 GLY A O 1
ATOM 573 N N . PHE A 1 73 ? 3.134 -7.872 -7.254 1.00 93.06 73 PHE A N 1
ATOM 574 C CA . PHE A 1 73 ? 2.854 -8.424 -5.921 1.00 93.06 73 PHE A CA 1
ATOM 575 C C . PHE A 1 73 ? 4.110 -8.509 -5.049 1.00 93.06 73 PHE A C 1
ATOM 577 O O . PHE A 1 73 ? 4.044 -8.184 -3.868 1.00 93.06 73 PHE A O 1
ATOM 584 N N . GLU A 1 74 ? 5.250 -8.893 -5.622 1.00 95.38 74 GLU A N 1
ATOM 585 C CA . GLU A 1 74 ? 6.539 -8.900 -4.927 1.00 95.38 74 GLU A CA 1
ATOM 586 C C . GLU A 1 74 ? 6.936 -7.490 -4.465 1.00 95.38 74 GLU A C 1
ATOM 588 O O . GLU A 1 74 ? 7.279 -7.301 -3.299 1.00 95.38 74 GLU A O 1
ATOM 593 N N . GLY A 1 75 ? 6.816 -6.478 -5.329 1.00 93.81 75 GLY A N 1
ATOM 594 C CA . GLY A 1 75 ? 7.088 -5.084 -4.960 1.00 93.81 75 GLY A CA 1
ATOM 595 C C . GLY A 1 75 ? 6.112 -4.521 -3.919 1.00 93.81 75 GLY A C 1
ATOM 596 O O . GLY A 1 75 ? 6.489 -3.687 -3.100 1.00 93.81 75 GLY A O 1
ATOM 597 N N . ALA A 1 76 ? 4.867 -5.003 -3.914 1.00 92.19 76 ALA A N 1
ATOM 598 C CA . ALA A 1 76 ? 3.820 -4.579 -2.985 1.00 92.19 76 ALA A CA 1
ATOM 599 C C . ALA A 1 76 ? 3.706 -5.457 -1.723 1.00 92.19 76 ALA A C 1
ATOM 601 O O . ALA A 1 76 ? 2.841 -5.199 -0.882 1.00 92.19 76 ALA A O 1
ATOM 602 N N . GLN A 1 77 ? 4.554 -6.480 -1.561 1.00 95.00 77 GLN A N 1
ATOM 603 C CA . GLN A 1 77 ? 4.398 -7.496 -0.513 1.00 95.00 77 GLN A CA 1
ATOM 604 C C . GLN A 1 77 ? 4.310 -6.891 0.895 1.00 95.00 77 GLN A C 1
ATOM 606 O O . GLN A 1 77 ? 3.485 -7.322 1.697 1.00 95.00 77 GLN A O 1
ATOM 611 N N . GLY A 1 78 ? 5.103 -5.849 1.176 1.00 91.00 78 GLY A N 1
ATOM 612 C CA . GLY A 1 78 ? 5.116 -5.184 2.478 1.00 91.00 78 GLY A CA 1
ATOM 613 C C . GLY A 1 78 ? 3.753 -4.599 2.844 1.00 91.00 78 GLY A C 1
ATOM 614 O O . GLY A 1 78 ? 3.262 -4.840 3.943 1.00 91.00 78 GLY A O 1
ATOM 615 N N . ILE A 1 79 ? 3.109 -3.908 1.900 1.00 89.50 79 ILE A N 1
ATOM 616 C CA . ILE A 1 79 ? 1.779 -3.314 2.095 1.00 89.50 79 ILE A CA 1
ATOM 617 C C . ILE A 1 79 ? 0.718 -4.413 2.211 1.00 89.50 79 ILE A C 1
ATOM 619 O O . ILE A 1 79 ? -0.128 -4.366 3.099 1.00 89.50 79 ILE A O 1
ATOM 623 N N . ILE A 1 80 ? 0.792 -5.451 1.373 1.00 90.75 80 ILE A N 1
ATOM 624 C CA . ILE A 1 80 ? -0.168 -6.565 1.393 1.00 90.75 80 ILE A CA 1
ATOM 625 C C . ILE A 1 80 ? -0.174 -7.266 2.757 1.00 90.75 80 ILE A C 1
ATOM 627 O O . ILE A 1 80 ? -1.235 -7.442 3.361 1.00 90.75 80 ILE A O 1
ATOM 631 N N . PHE A 1 81 ? 1.000 -7.655 3.264 1.00 92.25 81 PHE A N 1
ATOM 632 C CA . PHE A 1 81 ? 1.102 -8.310 4.569 1.00 92.25 81 PHE A CA 1
ATOM 633 C C . PHE A 1 81 ? 0.698 -7.378 5.709 1.00 92.25 81 PHE A C 1
ATOM 635 O O . PHE A 1 81 ? 0.013 -7.810 6.635 1.00 92.25 81 PHE A O 1
ATOM 642 N N . PHE A 1 82 ? 1.066 -6.102 5.626 1.00 87.44 82 PHE A N 1
ATOM 643 C CA . PHE A 1 82 ? 0.673 -5.094 6.602 1.00 87.44 82 PHE A CA 1
ATOM 644 C C . PHE A 1 82 ? -0.853 -4.953 6.710 1.00 87.44 82 PHE A C 1
ATOM 646 O O . PHE A 1 82 ? -1.408 -5.103 7.801 1.00 87.44 82 PHE A O 1
ATOM 653 N N . VAL A 1 83 ? -1.547 -4.779 5.579 1.00 87.31 83 VAL A N 1
ATOM 654 C CA . VAL A 1 83 ? -3.015 -4.689 5.528 1.00 87.31 83 VAL A CA 1
ATOM 655 C C . VAL A 1 83 ? -3.667 -5.975 6.043 1.00 87.31 83 VAL A C 1
ATOM 657 O O . VAL A 1 83 ? -4.657 -5.904 6.773 1.00 87.31 83 VAL A O 1
ATOM 660 N N . PHE A 1 84 ? -3.112 -7.152 5.735 1.00 90.06 84 PHE A N 1
ATOM 661 C CA . PHE A 1 84 ? -3.631 -8.411 6.275 1.00 90.06 84 PHE A CA 1
ATOM 662 C C . PHE A 1 84 ? -3.489 -8.517 7.794 1.00 90.06 84 PHE A C 1
ATOM 664 O O . PHE A 1 84 ? -4.438 -8.940 8.458 1.00 90.06 84 PHE A O 1
ATOM 671 N N . ILE A 1 85 ? -2.345 -8.125 8.355 1.00 90.88 85 ILE A N 1
ATOM 672 C CA . ILE A 1 85 ? -2.117 -8.159 9.804 1.00 90.88 85 ILE A CA 1
ATOM 673 C C . ILE A 1 85 ? -3.060 -7.184 10.511 1.00 90.88 85 ILE A C 1
ATOM 675 O O . ILE A 1 85 ? -3.723 -7.575 11.473 1.00 90.88 85 ILE A O 1
ATOM 679 N N . ILE A 1 86 ? -3.176 -5.948 10.018 1.00 87.19 86 ILE A N 1
ATOM 680 C CA . ILE A 1 86 ? -4.078 -4.945 10.599 1.00 87.19 86 ILE A CA 1
ATOM 681 C C . ILE A 1 86 ? -5.529 -5.387 10.468 1.00 87.19 86 ILE A C 1
ATOM 683 O O . ILE A 1 86 ? -6.258 -5.351 11.456 1.00 87.19 86 ILE A O 1
ATOM 687 N N . GLY A 1 87 ? -5.948 -5.854 9.291 1.00 86.31 87 GLY A N 1
ATOM 688 C CA . GLY A 1 87 ? -7.294 -6.376 9.071 1.00 86.31 87 GLY A CA 1
ATOM 689 C C . GLY A 1 87 ? -7.618 -7.558 9.990 1.00 86.31 87 GLY A C 1
ATOM 690 O O . GLY A 1 87 ? -8.702 -7.603 10.573 1.00 86.31 87 GLY A O 1
ATOM 691 N N . GLY A 1 88 ? -6.668 -8.476 10.184 1.00 89.62 88 GLY A N 1
ATOM 692 C CA . GLY A 1 88 ? -6.793 -9.600 11.113 1.00 89.62 88 GLY A CA 1
ATOM 693 C C . GLY A 1 88 ? -6.904 -9.153 12.573 1.00 89.62 88 GLY A C 1
ATOM 694 O O . GLY A 1 88 ? -7.823 -9.575 13.279 1.00 89.62 88 GLY A O 1
ATOM 695 N N . ALA A 1 89 ? -6.028 -8.248 13.013 1.00 90.25 89 ALA A N 1
ATOM 696 C CA . ALA A 1 89 ? -6.068 -7.670 14.355 1.00 90.25 89 ALA A CA 1
ATOM 697 C C . ALA A 1 89 ? -7.382 -6.913 14.606 1.00 90.25 89 ALA A C 1
ATOM 699 O O . ALA A 1 89 ? -8.005 -7.092 15.654 1.00 90.25 89 ALA A O 1
ATOM 700 N N . PHE A 1 90 ? -7.857 -6.139 13.625 1.00 86.94 90 PHE A N 1
ATOM 701 C CA . PHE A 1 90 ? -9.155 -5.464 13.678 1.00 86.94 90 PHE A CA 1
ATOM 702 C C . PHE A 1 90 ? -10.326 -6.442 13.740 1.00 86.94 90 PHE A C 1
ATOM 704 O O . PHE A 1 90 ? -11.294 -6.198 14.463 1.00 86.94 90 PHE A O 1
ATOM 711 N N . GLY A 1 91 ? -10.243 -7.556 13.011 1.00 88.00 91 GLY A N 1
ATOM 712 C CA . GLY A 1 91 ? -11.228 -8.632 13.073 1.00 88.00 91 GLY A CA 1
ATOM 713 C C . GLY A 1 91 ? -11.364 -9.191 14.489 1.00 88.00 91 GLY A C 1
ATOM 714 O O . GLY A 1 91 ? -12.477 -9.270 15.011 1.00 88.00 91 GLY A O 1
ATOM 715 N N . VAL A 1 92 ? -10.238 -9.492 15.144 1.00 92.94 92 VAL A N 1
ATOM 716 C CA . VAL A 1 92 ? -10.215 -9.940 16.547 1.00 92.94 92 VAL A CA 1
ATOM 717 C C . VAL A 1 92 ? -10.726 -8.842 17.483 1.00 92.94 92 VAL A C 1
ATOM 719 O O . VAL A 1 92 ? -11.582 -9.107 18.323 1.00 92.94 92 VAL A O 1
ATOM 722 N N . PHE A 1 93 ? -10.269 -7.601 17.312 1.00 90.19 93 PHE A N 1
ATOM 723 C CA . PHE A 1 93 ? -10.704 -6.445 18.104 1.00 90.19 93 PHE A CA 1
ATOM 724 C C . PHE A 1 93 ? -12.223 -6.215 18.048 1.00 90.19 93 PHE A C 1
ATOM 726 O O . PHE A 1 93 ? -12.841 -5.851 19.050 1.00 90.19 93 PHE A O 1
ATOM 733 N N . ARG A 1 94 ? -12.849 -6.458 16.892 1.00 86.94 94 ARG A N 1
ATOM 734 C CA . ARG A 1 94 ? -14.306 -6.367 16.754 1.00 86.94 94 ARG A CA 1
ATOM 735 C C . ARG A 1 94 ? -15.012 -7.595 17.325 1.00 86.94 94 ARG A C 1
ATOM 737 O O . ARG A 1 94 ? -16.030 -7.444 17.988 1.00 86.94 94 ARG A O 1
ATOM 744 N N . ALA A 1 95 ? -14.464 -8.792 17.118 1.00 90.62 95 ALA A N 1
ATOM 745 C CA . ALA A 1 95 ? -15.038 -10.037 17.631 1.00 90.62 95 ALA A CA 1
ATOM 746 C C . ALA A 1 95 ? -15.062 -10.108 19.169 1.00 90.62 95 ALA A C 1
ATOM 748 O O . ALA A 1 95 ? -15.954 -10.735 19.734 1.00 90.62 95 ALA A O 1
ATOM 749 N N . THR A 1 96 ? -14.123 -9.450 19.855 1.00 95.00 96 THR A N 1
ATOM 750 C CA . THR A 1 96 ? -14.105 -9.370 21.327 1.00 95.00 96 THR A CA 1
ATOM 751 C C . THR A 1 96 ? -15.112 -8.370 21.903 1.00 95.00 96 THR A C 1
ATOM 753 O O . THR A 1 96 ? -15.239 -8.279 23.122 1.00 95.00 96 THR A O 1
ATOM 756 N N . GLY A 1 97 ? -15.806 -7.590 21.067 1.00 90.31 97 GLY A N 1
ATOM 757 C CA . GLY A 1 97 ? -16.681 -6.501 21.512 1.00 90.31 97 GLY A CA 1
ATOM 758 C C . GLY A 1 97 ? -15.923 -5.288 22.067 1.00 90.31 97 GLY A C 1
ATOM 759 O O . GLY A 1 97 ? -16.544 -4.354 22.577 1.00 90.31 97 GLY A O 1
ATOM 760 N N . ALA A 1 98 ? -14.588 -5.258 21.963 1.00 91.38 98 ALA A N 1
ATOM 761 C CA . ALA A 1 98 ? -13.782 -4.130 22.429 1.00 91.38 98 ALA A CA 1
ATOM 762 C C . ALA A 1 98 ? -14.104 -2.842 21.652 1.00 91.38 98 ALA A C 1
ATOM 764 O O . ALA A 1 98 ? -14.141 -1.761 22.242 1.00 91.38 98 ALA A O 1
ATOM 765 N N . ALA A 1 99 ? -14.408 -2.962 20.355 1.00 87.44 99 ALA A N 1
ATOM 766 C CA . ALA A 1 99 ? -14.887 -1.852 19.534 1.00 87.44 99 ALA A CA 1
ATOM 767 C C . ALA A 1 99 ? -16.189 -1.244 20.090 1.00 87.44 99 ALA A C 1
ATOM 769 O O . ALA A 1 99 ? -16.253 -0.037 20.321 1.00 87.44 99 ALA A O 1
ATOM 770 N N . ASP A 1 100 ? -17.197 -2.074 20.372 1.00 87.25 100 ASP A N 1
ATOM 771 C CA . ASP A 1 100 ? -18.490 -1.622 20.900 1.00 87.25 100 ASP A CA 1
ATOM 772 C C . ASP A 1 100 ? -18.351 -1.019 22.306 1.00 87.25 100 ASP A C 1
ATOM 774 O O . ASP A 1 100 ? -18.947 0.017 22.610 1.00 87.25 100 ASP A O 1
ATOM 778 N N . ALA A 1 101 ? -17.505 -1.612 23.155 1.00 91.25 101 ALA A N 1
ATOM 779 C CA . ALA A 1 101 ? -17.196 -1.081 24.482 1.00 91.25 101 ALA A CA 1
ATOM 780 C C . ALA A 1 101 ? -16.505 0.293 24.415 1.00 91.25 101 ALA A C 1
ATOM 782 O O . ALA A 1 101 ? -16.834 1.190 25.199 1.00 91.25 101 ALA A O 1
ATOM 783 N N . LEU A 1 102 ? -15.584 0.484 23.464 1.00 88.56 102 LEU A N 1
ATOM 784 C CA . LEU A 1 102 ? -14.908 1.760 23.228 1.00 88.56 102 LEU A CA 1
ATOM 785 C C . LEU A 1 102 ? -15.904 2.844 22.797 1.00 88.56 102 LEU A C 1
ATOM 787 O O . LEU A 1 102 ? -15.929 3.918 23.403 1.00 88.56 102 LEU A O 1
ATOM 791 N N . ILE A 1 103 ? -16.763 2.554 21.813 1.00 87.44 103 ILE A N 1
ATOM 792 C CA . ILE A 1 103 ? -17.822 3.477 21.366 1.00 87.44 103 ILE A CA 1
ATOM 793 C C . ILE A 1 103 ? -18.754 3.812 22.536 1.00 87.44 103 ILE A C 1
ATOM 795 O O . ILE A 1 103 ? -18.989 4.985 22.829 1.00 87.44 103 ILE A O 1
ATOM 799 N N . GLY A 1 104 ? -19.233 2.797 23.260 1.00 87.88 104 GLY A N 1
ATOM 800 C CA . GLY A 1 104 ? -20.126 2.980 24.402 1.00 87.88 104 GLY A CA 1
ATOM 801 C C . GLY A 1 104 ? -19.504 3.833 25.511 1.00 87.88 104 GLY A C 1
ATOM 802 O O . GLY A 1 104 ? -20.174 4.696 26.080 1.00 87.88 104 GLY A O 1
ATOM 803 N N . SER A 1 105 ? -18.213 3.651 25.798 1.00 89.00 105 SER A N 1
ATOM 804 C CA . SER A 1 105 ? -17.483 4.471 26.771 1.00 89.00 105 SER A CA 1
ATOM 805 C C . SER A 1 105 ? -17.344 5.927 26.311 1.00 89.00 105 SER A C 1
ATOM 807 O O . SER A 1 105 ? -17.506 6.849 27.118 1.00 89.00 105 SER A O 1
ATOM 809 N N . LEU A 1 106 ? -17.069 6.156 25.024 1.00 87.12 106 LEU A N 1
ATOM 810 C CA . LEU A 1 106 ? -16.980 7.500 24.447 1.00 87.12 106 LEU A CA 1
ATOM 811 C C . LEU A 1 106 ? -18.328 8.226 24.497 1.00 87.12 106 LEU A C 1
ATOM 813 O O . LEU A 1 106 ? -18.380 9.373 24.944 1.00 87.12 106 LEU A O 1
ATOM 817 N N . LEU A 1 107 ? -19.419 7.548 24.133 1.00 87.06 107 LEU A N 1
ATOM 818 C CA . LEU A 1 107 ? -20.773 8.104 24.193 1.00 87.06 107 LEU A CA 1
ATOM 819 C C . LEU A 1 107 ? -21.205 8.416 25.628 1.00 87.06 107 LEU A C 1
ATOM 821 O O . LEU A 1 107 ? -21.725 9.496 25.892 1.00 87.06 107 LEU A O 1
ATOM 825 N N . ARG A 1 108 ? -20.925 7.537 26.596 1.00 86.94 108 ARG A N 1
ATOM 826 C CA . ARG A 1 108 ? -21.243 7.811 28.011 1.00 86.94 108 ARG A CA 1
ATOM 827 C C . ARG A 1 108 ? -20.512 9.038 28.553 1.00 86.94 108 ARG A C 1
ATOM 829 O O . ARG A 1 108 ? -21.059 9.749 29.390 1.00 86.94 108 ARG A O 1
ATOM 836 N N . ARG A 1 109 ? -19.278 9.284 28.100 1.00 86.19 109 ARG A N 1
ATOM 837 C CA . ARG A 1 109 ? -18.440 10.383 28.604 1.00 86.19 109 ARG A CA 1
ATOM 838 C C . ARG A 1 109 ? -18.648 11.703 27.858 1.00 86.19 109 ARG A C 1
ATOM 840 O O . ARG A 1 109 ? -18.574 12.760 28.480 1.00 86.19 109 ARG A O 1
ATOM 847 N N . PHE A 1 110 ? -18.898 11.653 26.551 1.00 86.44 110 PHE A N 1
ATOM 848 C CA . PHE A 1 110 ? -18.928 12.829 25.673 1.00 86.44 110 PHE A CA 1
ATOM 849 C C . PHE A 1 110 ? -20.200 12.948 24.815 1.00 86.44 110 PHE A C 1
ATOM 851 O O . PHE A 1 110 ? -20.316 13.906 24.054 1.00 86.44 110 PHE A O 1
ATOM 858 N N . GLY A 1 111 ? -21.179 12.048 24.953 1.00 79.75 111 GLY A N 1
ATOM 859 C CA . GLY A 1 111 ? -22.395 12.009 24.123 1.00 79.75 111 GLY A CA 1
ATOM 860 C C . GLY A 1 111 ? -23.252 13.276 24.179 1.00 79.75 111 GLY A C 1
ATOM 861 O O . GLY A 1 111 ? -23.849 13.661 23.184 1.00 79.75 111 GLY A O 1
ATOM 862 N N . ASN A 1 112 ? -23.223 14.017 25.292 1.00 84.00 112 ASN A N 1
ATOM 863 C CA . ASN A 1 112 ? -23.931 15.302 25.408 1.00 84.00 112 ASN A CA 1
ATOM 864 C C . ASN A 1 112 ? -23.251 16.456 24.641 1.00 84.00 112 ASN A C 1
ATO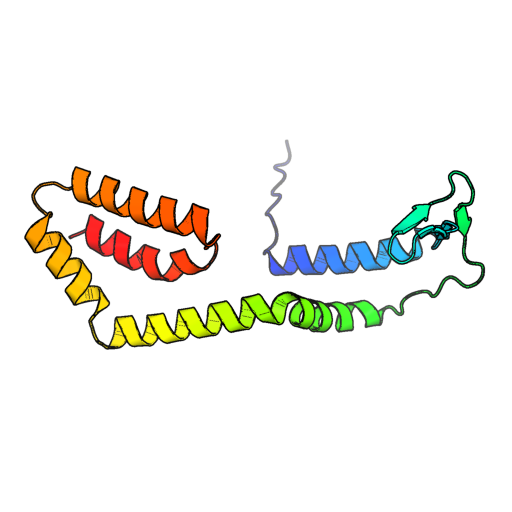M 866 O O . ASN A 1 112 ? -23.765 17.575 24.634 1.00 84.00 112 ASN A O 1
ATOM 870 N N . ARG A 1 113 ? -22.072 16.233 24.043 1.00 87.25 113 ARG A N 1
ATOM 871 C CA . ARG A 1 113 ? -21.321 17.232 23.267 1.00 87.25 113 ARG A CA 1
ATOM 872 C C . ARG A 1 113 ? -20.784 16.616 21.966 1.00 87.25 113 ARG A C 1
ATOM 874 O O . ARG A 1 113 ? -19.579 16.381 21.859 1.00 87.25 113 ARG A O 1
ATOM 881 N N . PRO A 1 114 ? -21.639 16.411 20.948 1.00 80.81 114 PRO A N 1
ATOM 882 C CA . PRO A 1 114 ? -21.240 15.770 19.691 1.00 80.81 114 PRO A CA 1
ATOM 883 C C . PRO A 1 114 ? -20.110 16.514 18.962 1.00 80.81 114 PRO A C 1
ATOM 885 O O . PRO A 1 114 ? -19.259 15.888 18.338 1.00 80.81 114 PRO A O 1
ATOM 888 N N . SER A 1 115 ? -20.019 17.841 19.105 1.00 85.38 115 SER A N 1
ATOM 889 C CA . SER A 1 115 ? -18.915 18.632 18.541 1.00 85.38 115 SER A CA 1
ATOM 890 C C . SER A 1 115 ? -17.538 18.218 19.075 1.00 85.38 115 SER A C 1
ATOM 892 O O . SER A 1 115 ? -16.574 18.189 18.315 1.00 85.38 115 SER A O 1
ATOM 894 N N . LEU A 1 116 ? -17.437 17.843 20.354 1.00 86.38 116 LEU A N 1
ATOM 895 C CA . LEU A 1 116 ? -16.195 17.360 20.969 1.00 86.38 116 LEU A CA 1
ATOM 896 C C . LEU A 1 116 ? -15.811 15.964 20.471 1.00 86.38 116 LEU A C 1
ATOM 898 O O . LEU A 1 116 ? -14.626 15.700 20.288 1.00 86.38 116 LEU A O 1
ATOM 902 N N . LEU A 1 117 ? -16.795 15.095 20.217 1.00 83.94 117 LEU A N 1
ATOM 903 C CA . LEU A 1 117 ? -16.559 13.779 19.617 1.00 83.94 117 LEU A CA 1
ATOM 904 C C . LEU A 1 117 ? -16.008 13.912 18.194 1.00 83.94 117 LEU A C 1
ATOM 906 O O . LEU A 1 117 ? -15.019 13.264 17.859 1.00 83.94 117 LEU A O 1
ATOM 910 N N . ILE A 1 118 ? -16.599 14.797 17.388 1.00 86.12 118 ILE A N 1
ATOM 911 C CA . ILE A 1 118 ? -16.167 15.041 16.006 1.00 86.12 118 ILE A CA 1
ATOM 912 C C . ILE A 1 118 ? -14.766 15.658 15.978 1.00 86.12 118 ILE A C 1
ATOM 914 O O . ILE A 1 118 ? -13.888 15.139 15.293 1.00 86.12 118 ILE A O 1
ATOM 918 N N . VAL A 1 119 ? -14.529 16.734 16.737 1.00 88.31 119 VAL A N 1
ATOM 919 C CA . VAL A 1 119 ? -13.215 17.400 16.777 1.00 88.31 119 VAL A CA 1
ATOM 920 C C . VAL A 1 119 ? -12.146 16.466 17.344 1.00 88.31 119 VAL A C 1
ATOM 922 O O . VAL A 1 119 ? -11.056 16.384 16.786 1.00 88.31 119 VAL A O 1
ATOM 925 N N . GLY A 1 120 ? -12.454 15.721 18.408 1.00 86.88 120 GLY A N 1
ATOM 926 C CA . GLY A 1 120 ? -11.535 14.743 18.987 1.00 86.88 120 GLY A CA 1
ATOM 927 C C . GLY A 1 120 ? -11.185 13.621 18.010 1.00 86.88 120 GLY A C 1
ATOM 928 O O . GLY A 1 120 ? -10.007 13.333 17.812 1.00 86.88 120 GLY A O 1
ATOM 929 N N . GLY A 1 121 ? -12.189 13.036 17.351 1.00 84.00 121 GLY A N 1
ATOM 930 C CA . GLY A 1 121 ? -11.980 12.015 16.324 1.00 84.00 121 GLY A CA 1
ATOM 931 C C . GLY A 1 121 ? -11.149 12.543 15.156 1.00 84.00 121 GLY A C 1
ATOM 932 O O . GLY A 1 121 ? -10.168 11.912 14.766 1.00 84.00 121 GLY A O 1
ATOM 933 N N . LEU A 1 122 ? -11.474 13.739 14.657 1.00 86.88 122 LEU A N 1
ATOM 934 C CA . LEU A 1 122 ? -10.726 14.383 13.581 1.00 86.88 122 LEU A CA 1
ATOM 935 C C . LEU A 1 122 ? -9.263 14.613 13.975 1.00 86.88 122 LEU A C 1
ATOM 937 O O . LEU A 1 122 ? -8.380 14.310 13.179 1.00 86.88 122 LEU A O 1
ATOM 941 N N . LEU A 1 123 ? -8.989 15.097 15.190 1.00 88.38 123 LEU A N 1
ATOM 942 C CA . LEU A 1 123 ? -7.621 15.308 15.674 1.00 88.38 123 LEU A CA 1
ATOM 943 C C . LEU A 1 123 ? -6.835 14.000 15.791 1.00 88.38 123 LEU A C 1
ATOM 945 O O . LEU A 1 123 ? -5.696 13.947 15.331 1.00 88.38 123 LEU A O 1
ATOM 949 N N . VAL A 1 124 ? -7.434 12.944 16.351 1.00 85.19 124 VAL A N 1
ATOM 950 C CA . VAL A 1 124 ? -6.786 11.626 16.470 1.00 85.19 124 VAL A CA 1
ATOM 951 C C . VAL A 1 124 ? -6.436 11.071 15.092 1.00 85.19 124 VAL A C 1
ATOM 953 O O . VAL A 1 124 ? -5.295 10.669 14.865 1.00 85.19 124 VAL A O 1
ATOM 956 N N . PHE A 1 125 ? -7.376 11.105 14.146 1.00 81.44 125 PHE A N 1
ATOM 957 C CA . PHE A 1 125 ? -7.116 10.610 12.797 1.00 81.44 125 PHE A CA 1
ATOM 958 C C . PHE A 1 125 ? -6.167 11.503 12.002 1.00 81.44 125 PHE A C 1
ATOM 960 O O . PHE A 1 125 ? -5.357 10.972 11.250 1.00 81.44 125 PHE A O 1
ATOM 967 N N . SER A 1 126 ? -6.207 12.823 12.191 1.00 86.88 126 SER A N 1
ATOM 968 C CA . SER A 1 126 ? -5.287 13.758 11.526 1.00 86.88 126 SER A CA 1
ATOM 969 C C . SER A 1 126 ? -3.857 13.561 12.019 1.00 86.88 126 SER A C 1
ATOM 971 O O . SER A 1 126 ? -2.926 13.500 11.217 1.00 86.88 126 SER A O 1
ATOM 973 N N . PHE A 1 127 ? -3.678 13.401 13.332 1.00 87.69 127 PHE A N 1
ATOM 974 C CA . PHE A 1 127 ? -2.371 13.145 13.927 1.00 87.69 127 PHE A CA 1
ATOM 975 C C . PHE A 1 127 ? -1.833 11.761 13.532 1.00 87.69 127 PHE A C 1
ATOM 977 O O . PHE A 1 127 ? -0.678 11.644 13.118 1.00 87.69 127 PHE A O 1
ATOM 984 N N . GLY A 1 128 ? -2.684 10.728 13.566 1.00 82.81 128 GLY A N 1
ATOM 985 C CA . GLY A 1 128 ? -2.341 9.389 13.074 1.00 82.81 128 GLY A CA 1
ATOM 986 C C . GLY A 1 128 ? -1.961 9.395 11.589 1.00 82.81 128 GLY A C 1
ATOM 987 O O . GLY A 1 128 ? -0.908 8.875 11.222 1.00 82.81 128 GLY A O 1
ATOM 988 N N . SER A 1 129 ? -2.746 10.085 10.751 1.00 82.62 129 SER A N 1
ATOM 989 C CA . SER A 1 129 ? -2.484 10.224 9.310 1.00 82.62 129 SER A CA 1
ATOM 990 C C . SER A 1 129 ? -1.151 10.896 9.038 1.00 82.62 129 SER A C 1
ATOM 992 O O . SER A 1 129 ? -0.401 10.437 8.183 1.00 82.62 129 SER A O 1
ATOM 994 N N . SER A 1 130 ? -0.872 11.995 9.740 1.00 85.88 130 SER A N 1
ATOM 995 C CA . SER A 1 130 ? 0.320 12.805 9.503 1.00 85.88 130 SER A CA 1
ATOM 996 C C . SER A 1 130 ? 1.603 12.098 9.928 1.00 85.88 130 SER A C 1
ATOM 998 O O . SER A 1 130 ? 2.661 12.424 9.398 1.00 85.88 130 SER A O 1
ATOM 1000 N N . THR A 1 131 ? 1.524 11.176 10.892 1.00 83.69 131 THR A N 1
ATOM 1001 C CA . THR A 1 131 ? 2.707 10.516 11.462 1.00 83.69 131 THR A CA 1
ATOM 1002 C C . THR A 1 131 ? 3.001 9.184 10.778 1.00 83.69 131 THR A C 1
ATOM 1004 O O . THR A 1 131 ? 4.160 8.875 10.525 1.00 83.69 131 THR A O 1
ATOM 1007 N N . ILE A 1 132 ? 1.963 8.396 10.479 1.00 74.69 132 ILE A N 1
ATOM 1008 C CA . ILE A 1 132 ? 2.103 7.013 9.996 1.00 74.69 132 ILE A CA 1
ATOM 1009 C C . ILE A 1 132 ? 1.747 6.888 8.500 1.00 74.69 132 ILE A C 1
ATOM 1011 O O . ILE A 1 132 ? 2.193 5.953 7.846 1.00 74.69 132 ILE A O 1
ATOM 1015 N N . GLY A 1 133 ? 1.004 7.837 7.914 1.00 67.94 133 GLY A N 1
ATOM 1016 C CA . GLY A 1 133 ? 0.608 7.767 6.499 1.00 67.94 133 GLY A CA 1
ATOM 1017 C C . GLY A 1 133 ? -0.461 6.701 6.214 1.00 67.94 133 GLY A C 1
ATOM 1018 O O . GLY A 1 133 ? -0.422 6.039 5.182 1.00 67.94 133 GLY A O 1
ATOM 1019 N N . MET A 1 134 ? -1.411 6.527 7.137 1.00 67.69 134 MET A N 1
ATOM 1020 C CA . MET A 1 134 ? -2.366 5.407 7.221 1.00 67.69 134 MET A CA 1
ATOM 1021 C C . MET A 1 134 ? -3.483 5.388 6.154 1.00 67.69 134 MET A C 1
ATOM 1023 O O . MET A 1 134 ? -4.650 5.303 6.506 1.00 67.69 134 MET A O 1
ATOM 1027 N N . ALA A 1 135 ? -3.217 5.452 4.850 1.00 67.31 135 ALA A N 1
ATOM 1028 C CA . ALA A 1 135 ? -4.310 5.529 3.860 1.00 67.31 135 ALA A CA 1
ATOM 1029 C C . ALA A 1 135 ? -5.315 4.347 3.920 1.00 67.31 135 ALA A C 1
ATOM 1031 O O . ALA A 1 135 ? -6.517 4.537 3.728 1.00 67.31 135 ALA A O 1
ATOM 1032 N N . GLU A 1 136 ? -4.841 3.135 4.214 1.00 71.38 136 GLU A N 1
ATOM 1033 C CA . GLU A 1 136 ? -5.632 1.896 4.115 1.00 71.38 136 GLU A CA 1
ATOM 1034 C C . GLU A 1 136 ? -6.252 1.461 5.451 1.00 71.38 136 GLU A C 1
ATOM 1036 O O . GLU A 1 136 ? -7.221 0.699 5.486 1.00 71.38 136 GLU A O 1
ATOM 1041 N N . GLU A 1 137 ? -5.746 1.990 6.563 1.00 72.44 137 GLU A N 1
ATOM 1042 C CA . GLU A 1 137 ? -6.153 1.580 7.907 1.00 72.44 137 GLU A CA 1
ATOM 1043 C C . GLU A 1 137 ? -7.430 2.271 8.376 1.00 72.44 137 GLU A C 1
ATOM 1045 O O . GLU A 1 137 ? -7.994 1.847 9.375 1.00 72.44 137 GLU A O 1
ATOM 1050 N N . TYR A 1 138 ? -7.930 3.294 7.670 1.00 77.38 138 TYR A N 1
ATOM 1051 C CA . TYR A 1 138 ? -9.202 3.951 8.001 1.00 77.38 138 TYR A CA 1
ATOM 1052 C C . TYR A 1 138 ? -10.425 3.087 7.677 1.00 77.38 138 TYR A C 1
ATOM 1054 O O . TYR A 1 138 ? -11.479 3.277 8.286 1.00 77.38 138 TYR A O 1
ATOM 1062 N N . LEU A 1 139 ? -10.311 2.137 6.740 1.00 77.69 139 LEU A N 1
ATOM 1063 C CA . LEU A 1 139 ? -11.446 1.344 6.249 1.00 77.69 139 LEU A CA 1
ATOM 1064 C C . LEU A 1 139 ? -12.215 0.615 7.373 1.00 77.69 139 LEU A C 1
ATOM 1066 O O . LEU A 1 139 ? -13.446 0.700 7.381 1.00 77.69 139 LEU A O 1
ATOM 1070 N N . PRO A 1 140 ? -11.560 -0.033 8.361 1.00 74.00 140 PRO A N 1
ATOM 1071 C CA . PRO A 1 140 ? -12.243 -0.629 9.509 1.00 74.00 140 PRO A CA 1
ATOM 1072 C C . PRO A 1 140 ? -12.896 0.393 10.451 1.00 74.00 140 PRO A C 1
ATOM 1074 O O . PRO A 1 140 ? -13.884 0.066 11.109 1.00 74.00 140 PRO A O 1
ATOM 1077 N N . PHE A 1 141 ? -12.381 1.625 10.513 1.00 76.31 141 PHE A N 1
ATOM 1078 C CA . PHE A 1 141 ? -12.915 2.677 11.380 1.00 76.31 141 PHE A CA 1
ATOM 1079 C C . PHE A 1 141 ? -14.128 3.398 10.787 1.00 76.31 141 PHE A C 1
ATOM 1081 O O . PHE A 1 141 ? -14.920 3.949 11.548 1.00 76.31 141 PHE A O 1
ATOM 1088 N N . VAL A 1 142 ? -14.325 3.384 9.464 1.00 80.06 142 VAL A N 1
ATOM 1089 C CA . VAL A 1 142 ? -15.505 3.993 8.820 1.00 80.06 142 VAL A CA 1
ATOM 1090 C C . VAL A 1 142 ? -16.827 3.508 9.440 1.00 80.06 142 VAL A C 1
ATOM 1092 O O . VAL A 1 142 ? -17.595 4.352 9.904 1.00 80.06 142 VAL A O 1
ATOM 1095 N N . PRO A 1 143 ? -17.124 2.194 9.525 1.00 76.00 143 PRO A N 1
ATOM 1096 C CA . PRO A 1 143 ? -18.365 1.735 10.150 1.00 76.00 143 PRO A CA 1
ATOM 1097 C C . PRO A 1 143 ? -18.432 2.057 11.651 1.00 76.00 143 PRO A C 1
ATOM 1099 O O . PRO A 1 143 ? -19.518 2.305 12.164 1.00 76.00 143 PRO A O 1
ATOM 1102 N N . MET A 1 144 ? -17.291 2.102 12.348 1.00 76.69 144 MET A N 1
ATOM 1103 C CA . MET A 1 144 ? -17.220 2.465 13.769 1.00 76.69 144 MET A CA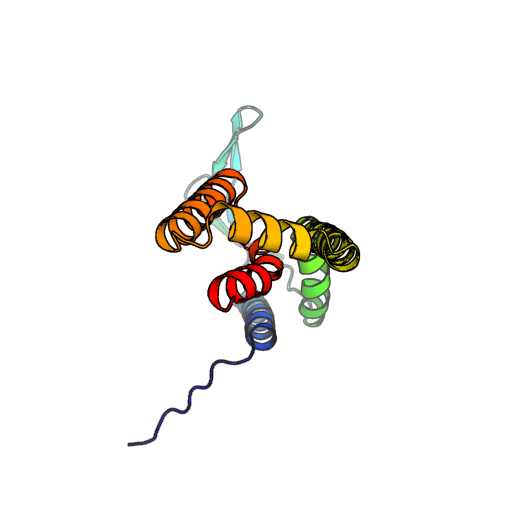 1
ATOM 1104 C C . MET A 1 144 ? -17.607 3.935 13.999 1.00 76.69 144 MET A C 1
ATOM 1106 O O . MET A 1 144 ? -18.383 4.242 14.901 1.00 76.69 144 MET A O 1
ATOM 1110 N N . LEU A 1 145 ? -17.106 4.841 13.158 1.00 75.94 145 LEU A N 1
ATOM 1111 C CA . LEU A 1 145 ? -17.461 6.259 13.196 1.00 75.94 145 LEU A CA 1
ATOM 1112 C C . LEU A 1 145 ? -18.914 6.496 12.794 1.00 75.94 145 LEU A C 1
ATOM 1114 O O . LEU A 1 145 ? -19.593 7.301 13.423 1.00 75.94 145 LEU A O 1
ATOM 1118 N N . LEU A 1 146 ? -19.413 5.774 11.788 1.00 78.06 146 LEU A N 1
ATOM 1119 C CA . LEU A 1 146 ? -20.828 5.833 11.425 1.00 78.06 146 LEU A CA 1
ATOM 1120 C C . LEU A 1 146 ? -21.721 5.383 12.587 1.00 78.06 146 LEU A C 1
ATOM 1122 O O . LEU A 1 146 ? -22.707 6.055 12.874 1.00 78.06 146 LEU A O 1
ATOM 1126 N N . ALA A 1 147 ? -21.357 4.309 13.295 1.00 75.69 147 ALA A N 1
ATOM 1127 C CA . ALA A 1 147 ? -22.086 3.863 14.480 1.00 75.69 147 ALA A CA 1
ATOM 1128 C C . ALA A 1 147 ? -22.096 4.927 15.593 1.00 75.69 147 ALA A C 1
ATOM 1130 O O . ALA A 1 147 ? -23.136 5.149 16.203 1.00 75.69 147 ALA A O 1
ATOM 1131 N N . LEU A 1 148 ? -20.978 5.630 15.812 1.00 72.12 148 LEU A N 1
ATOM 1132 C CA . LEU A 1 148 ? -20.888 6.732 16.778 1.00 72.12 148 LEU A CA 1
ATOM 1133 C C . LEU A 1 148 ? -21.764 7.938 16.395 1.00 72.12 148 LEU A C 1
ATOM 1135 O O . LEU A 1 148 ? -22.265 8.619 17.279 1.00 72.12 148 LEU A O 1
ATOM 1139 N N . CYS A 1 149 ? -21.912 8.228 15.101 1.00 71.31 149 CYS A N 1
ATOM 1140 C CA . CYS A 1 149 ? -22.707 9.361 14.616 1.00 71.31 149 CYS A CA 1
ATOM 1141 C C . CYS A 1 149 ? -24.214 9.073 14.551 1.00 71.31 149 CYS A C 1
ATOM 1143 O O . CYS A 1 149 ? -25.005 10.014 14.523 1.00 71.31 149 CYS A O 1
ATOM 1145 N N . VAL A 1 150 ? -24.603 7.800 14.436 1.00 68.50 150 VAL A N 1
ATOM 1146 C CA . VAL A 1 150 ? -26.011 7.369 14.379 1.00 68.50 150 VAL A CA 1
ATOM 1147 C C . VAL A 1 150 ? -26.583 7.104 15.777 1.00 68.50 150 VAL A C 1
ATOM 1149 O O . VAL A 1 150 ? -27.794 7.234 15.957 1.00 68.50 150 VAL A O 1
ATOM 1152 N N . ALA A 1 151 ? -25.735 6.724 16.737 1.00 57.72 151 ALA A N 1
ATOM 1153 C CA . ALA A 1 151 ? -26.093 6.525 18.143 1.00 57.72 151 ALA A CA 1
ATOM 1154 C C . ALA A 1 151 ? -26.194 7.849 18.915 1.00 57.72 151 ALA A C 1
ATOM 1156 O O . ALA A 1 151 ? -27.064 7.917 19.814 1.00 57.72 151 ALA A O 1
#

Secondary structure (DSSP, 8-state):
-------PPPHHHHHHHHHHHHHHHHHHSPPEEEEEEEEETTEEEEEEEEEEE-TT--PPPTTHHHHHHHHHHHHTHHHHHHHHHHHHHHHHHHHTTHHHHHHHHHHHHHTT-HHHHHHHHHHHHHHHHHHH--TTTTTTHHHHHHHHHH-

Radius of gyration: 25.6 Å; chains: 1; bounding box: 59×32×59 Å

Foldseek 3Di:
DDDPPPDPDDPVVVVLVVLVVVLVVLVVDFDWDFDWDDPDPPDTDGDPPRTDGDPDSDRDDPCVSVVVVVVVCVVCVVVVVVLVVLVVVLVVCVVVCVLVVVLVVCCVVCVVPVVCVVVVVCVVVVVVCVPPVPPNNCVSCVVSVVVSVVD